Protein AF-A0A8S2YIY1-F1 (afdb_monomer)

Mean predicted aligned error: 6.91 Å

Organism: NCBI:txid392030

pLDDT: mean 86.02, std 14.14, range [38.62, 96.88]

Nearest PDB structures (foldseek):
  5b71-assembly2_F  TM=6.522E-01  e=2.249E+00  Homo sapiens
  5i5k-assembly2_A  TM=6.488E-01  e=9.730E+00  Homo sapiens
  3lz8-assembly1_B  TM=4.606E-01  e=9.130E+00  Klebsiella pneumoniae subsp. pneumoniae MGH 78578
  6fhm-assembly1_B  TM=2.483E-01  e=9.730E+00  Escherichia coli K-12

Foldseek 3Di:
DKDADDDDPVQQAPKDKDKDFDFDPDPVRDTQDIDIDIDHCVPPNPPIDDDDTDGNDDDPDPPPD

Radius of gyration: 16.21 Å; Cα contacts (8 Å, |Δi|>4): 90; chains: 1; bounding box: 50×19×35 Å

Solvent-accessible surface area (backbone atoms only — not comparable to full-atom values): 4308 Å² total; per-residue (Å²): 93,77,51,70,67,81,70,61,84,90,41,37,86,47,78,40,82,47,75,49,70,42,61,51,92,54,98,80,51,52,75,40,31,71,50,76,49,79,45,34,46,77,79,42,56,86,50,72,45,79,51,87,76,51,71,74,58,82,74,94,73,73,89,69,127

Secondary structure (DSSP, 8-state):
-EE-----GGGTTPEEEEEEEEE-SSTT--EEEEEEEEEEHHHHTTPPEE-----SSS-S-----

Sequence (65 aa):
MTIQFRALADSWSTLFAIVISLIDGSEERIVHSYEQLNYLSSRDCKIKFNIYLLYSTRPKNSTRN

Structure (mmCIF, N/CA/C/O backbone):
data_AF-A0A8S2YIY1-F1
#
_entry.id   AF-A0A8S2YIY1-F1
#
loop_
_atom_site.group_PDB
_atom_site.id
_atom_site.type_symbol
_atom_site.label_atom_id
_atom_site.label_alt_id
_atom_site.label_comp_id
_atom_site.label_asym_id
_atom_site.label_entity_id
_atom_site.label_seq_id
_atom_site.pdbx_PDB_ins_code
_atom_site.Cartn_x
_atom_site.Cartn_y
_atom_site.Cartn_z
_atom_site.occupancy
_atom_site.B_iso_or_equiv
_atom_site.auth_seq_id
_atom_site.auth_comp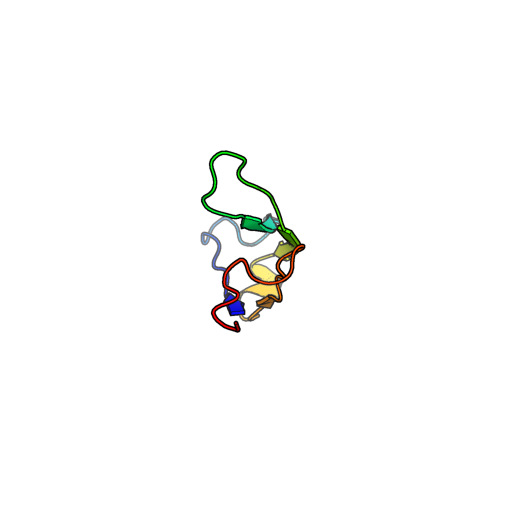_id
_atom_site.auth_asym_id
_atom_site.auth_atom_id
_atom_site.pdbx_PDB_model_num
ATOM 1 N N . MET A 1 1 ? -10.687 1.711 -3.409 1.00 82.69 1 MET A N 1
ATOM 2 C CA . MET A 1 1 ? -9.739 2.731 -3.925 1.00 82.69 1 MET A CA 1
ATOM 3 C C . MET A 1 1 ? -8.782 2.046 -4.893 1.00 82.69 1 MET A C 1
ATOM 5 O O . MET A 1 1 ? -8.550 0.859 -4.716 1.00 82.69 1 MET A O 1
ATOM 9 N N . THR A 1 2 ? -8.252 2.735 -5.909 1.00 90.06 2 THR A N 1
ATOM 10 C CA . THR A 1 2 ? -7.223 2.161 -6.801 1.00 90.06 2 THR A CA 1
ATOM 11 C C . THR A 1 2 ? -5.926 2.944 -6.660 1.00 90.06 2 THR A C 1
ATOM 13 O O . THR A 1 2 ? -5.958 4.167 -6.768 1.00 90.06 2 THR A O 1
ATOM 16 N N . ILE A 1 3 ? -4.803 2.258 -6.440 1.00 90.81 3 ILE A N 1
ATOM 17 C CA . ILE A 1 3 ? -3.473 2.877 -6.343 1.00 90.81 3 ILE A CA 1
ATOM 18 C C . ILE A 1 3 ? -2.547 2.266 -7.398 1.00 90.81 3 ILE A C 1
ATOM 20 O O . ILE A 1 3 ? -2.567 1.058 -7.638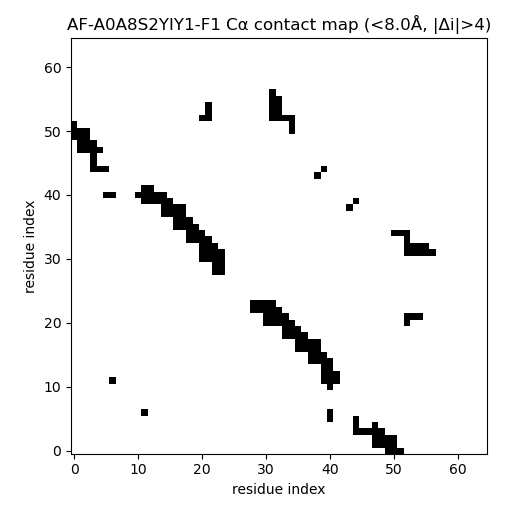 1.00 90.81 3 ILE A O 1
ATOM 24 N N . GLN A 1 4 ? -1.723 3.108 -8.022 1.00 92.94 4 GLN A N 1
ATOM 25 C CA . GLN A 1 4 ? -0.597 2.683 -8.848 1.00 92.94 4 GLN A CA 1
ATOM 26 C C . GLN A 1 4 ? 0.697 3.203 -8.223 1.00 92.94 4 GLN A C 1
ATOM 28 O O . GLN A 1 4 ? 0.802 4.386 -7.901 1.00 92.94 4 GLN A O 1
ATOM 33 N N . PHE A 1 5 ? 1.679 2.319 -8.069 1.00 91.06 5 PHE A N 1
ATOM 34 C CA . PHE A 1 5 ? 2.988 2.661 -7.525 1.00 91.06 5 PHE A CA 1
ATOM 35 C C . PHE A 1 5 ? 3.990 2.915 -8.649 1.00 91.06 5 PHE A C 1
ATOM 37 O O . PHE A 1 5 ? 3.926 2.302 -9.715 1.00 91.06 5 PHE A O 1
ATOM 44 N N . ARG A 1 6 ? 4.939 3.819 -8.394 1.00 90.94 6 ARG A N 1
ATOM 45 C CA . ARG A 1 6 ? 6.090 4.063 -9.262 1.00 90.94 6 ARG A CA 1
ATOM 46 C C . ARG A 1 6 ? 7.332 4.187 -8.391 1.00 90.94 6 ARG A C 1
ATOM 48 O O . ARG A 1 6 ? 7.434 5.116 -7.597 1.00 90.94 6 ARG A O 1
ATOM 55 N N . ALA A 1 7 ? 8.257 3.249 -8.549 1.00 90.81 7 ALA A N 1
ATOM 56 C CA . ALA A 1 7 ? 9.572 3.332 -7.924 1.00 90.81 7 ALA A CA 1
ATOM 57 C C . ALA A 1 7 ? 10.515 4.222 -8.749 1.00 90.81 7 ALA A C 1
ATOM 59 O O . ALA A 1 7 ? 10.273 4.476 -9.936 1.00 90.81 7 ALA A O 1
ATOM 60 N N . LEU A 1 8 ? 11.597 4.676 -8.114 1.00 92.62 8 LEU A N 1
ATOM 61 C CA . LEU A 1 8 ? 12.713 5.328 -8.798 1.00 92.62 8 LEU A CA 1
ATOM 62 C C . LEU A 1 8 ? 13.356 4.369 -9.814 1.00 92.62 8 LEU A C 1
ATOM 64 O O . LEU A 1 8 ? 13.264 3.147 -9.679 1.00 92.62 8 LEU A O 1
ATOM 68 N N . ALA A 1 9 ? 13.977 4.928 -10.856 1.00 87.56 9 ALA A N 1
ATOM 69 C CA . ALA A 1 9 ? 14.490 4.152 -11.988 1.00 87.56 9 ALA A CA 1
ATOM 70 C C . ALA A 1 9 ? 15.587 3.147 -11.590 1.00 87.56 9 ALA A C 1
ATOM 72 O O . ALA A 1 9 ? 15.660 2.058 -12.153 1.00 87.56 9 ALA A O 1
ATOM 73 N N . ASP A 1 10 ? 16.400 3.493 -10.596 1.00 92.50 10 ASP A N 1
ATOM 74 C CA . ASP A 1 10 ? 17.466 2.660 -10.030 1.00 92.50 10 ASP A CA 1
ATOM 75 C C . ASP A 1 10 ? 16.947 1.534 -9.118 1.00 92.50 10 ASP A C 1
ATOM 77 O O . ASP A 1 10 ? 17.657 0.572 -8.842 1.00 92.50 10 ASP A O 1
ATOM 81 N N . SER A 1 11 ? 15.685 1.605 -8.697 1.00 94.69 11 SER A N 1
ATOM 82 C CA . SER A 1 11 ? 15.055 0.660 -7.773 1.00 94.69 11 SER A CA 1
ATOM 83 C C . SER A 1 11 ? 14.295 -0.460 -8.497 1.00 94.69 11 SER A C 1
ATOM 85 O O . SER A 1 11 ? 13.333 -1.020 -7.967 1.00 94.69 11 SER A O 1
ATOM 87 N N . TRP A 1 12 ? 14.690 -0.782 -9.733 1.00 90.81 12 TRP A N 1
ATOM 88 C CA . TRP A 1 12 ? 13.981 -1.725 -10.607 1.00 90.81 12 TRP A CA 1
ATOM 89 C C . TRP A 1 12 ? 13.810 -3.122 -9.987 1.00 90.81 12 TRP A C 1
ATOM 91 O O . TRP A 1 12 ? 12.741 -3.724 -10.109 1.00 90.81 12 TRP A O 1
ATOM 101 N N . SER A 1 13 ? 14.843 -3.616 -9.297 1.00 94.06 13 SER A N 1
ATOM 102 C CA . SER A 1 13 ? 14.882 -4.934 -8.646 1.00 94.06 13 SER A CA 1
ATOM 103 C C . SER A 1 13 ? 14.660 -4.891 -7.132 1.00 94.06 13 SER A C 1
ATOM 105 O O . SER A 1 13 ? 14.782 -5.919 -6.468 1.00 94.06 13 SER A O 1
ATOM 107 N N . THR A 1 14 ? 14.355 -3.722 -6.570 1.00 96.75 14 THR A N 1
ATOM 108 C CA . THR A 1 14 ? 14.126 -3.577 -5.132 1.00 96.75 14 THR A CA 1
ATOM 109 C C . THR A 1 14 ? 12.718 -4.048 -4.792 1.00 96.75 14 THR A C 1
ATOM 111 O O . THR A 1 14 ? 11.738 -3.556 -5.354 1.00 96.75 14 THR A O 1
ATOM 114 N N . LEU A 1 15 ? 12.612 -5.005 -3.868 1.00 96.31 15 LEU A N 1
ATOM 115 C CA . LEU A 1 15 ? 11.329 -5.450 -3.337 1.00 96.31 15 LEU A CA 1
ATOM 116 C C . LEU A 1 15 ? 10.865 -4.485 -2.242 1.00 96.31 15 LEU A C 1
ATOM 118 O O . LEU A 1 15 ? 11.552 -4.303 -1.240 1.00 96.31 15 LEU A O 1
ATOM 122 N N . PHE A 1 16 ? 9.685 -3.902 -2.421 1.00 96.50 16 PHE A N 1
ATOM 123 C CA . PHE A 1 16 ? 9.054 -3.028 -1.43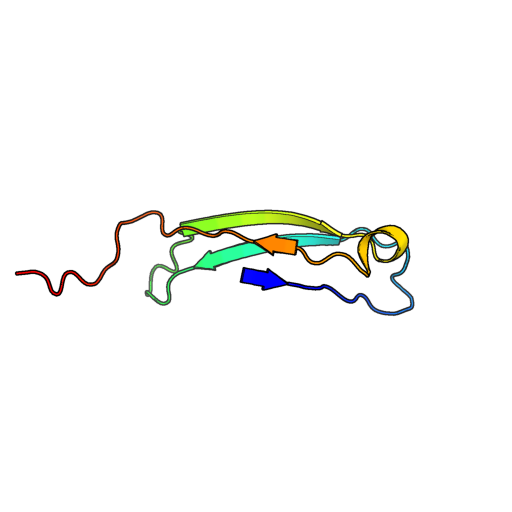9 1.00 96.50 16 PHE A CA 1
ATOM 124 C C . PHE A 1 16 ? 7.936 -3.773 -0.718 1.00 96.50 16 PHE A C 1
ATOM 126 O O . PHE A 1 16 ? 7.055 -4.332 -1.367 1.00 96.50 16 PHE A O 1
ATOM 133 N N . ALA A 1 17 ? 7.935 -3.728 0.613 1.00 96.88 17 ALA A N 1
ATOM 134 C CA . ALA A 1 17 ? 6.766 -4.071 1.413 1.00 96.88 17 ALA A CA 1
ATOM 135 C C . ALA A 1 17 ? 5.977 -2.785 1.680 1.00 96.88 17 ALA A C 1
ATOM 137 O O . ALA A 1 17 ? 6.499 -1.844 2.277 1.00 96.88 17 ALA A O 1
ATOM 138 N N . ILE A 1 18 ? 4.736 -2.731 1.208 1.00 95.56 18 ILE A N 1
ATOM 139 C CA . ILE A 1 18 ? 3.867 -1.563 1.337 1.00 95.56 18 ILE A CA 1
ATOM 140 C C . ILE A 1 18 ? 2.711 -1.939 2.254 1.00 95.56 18 ILE A C 1
ATOM 142 O O . ILE A 1 18 ? 2.000 -2.907 1.986 1.00 95.56 18 ILE A O 1
ATOM 146 N N . VAL A 1 19 ? 2.528 -1.161 3.321 1.00 95.94 19 VAL A N 1
ATOM 147 C CA . VAL A 1 19 ? 1.406 -1.285 4.257 1.00 95.94 19 VAL A CA 1
ATOM 148 C C . VAL A 1 19 ? 0.521 -0.056 4.106 1.00 95.94 19 VAL A C 1
ATOM 150 O O . VAL A 1 19 ? 1.004 1.075 4.157 1.00 95.94 19 VAL A O 1
ATOM 153 N N . ILE A 1 20 ? -0.770 -0.280 3.897 1.00 95.06 20 ILE A N 1
ATOM 154 C CA . ILE A 1 20 ? -1.768 0.769 3.701 1.00 95.06 20 ILE A CA 1
ATOM 155 C C . ILE A 1 20 ? -2.798 0.611 4.809 1.00 95.06 20 ILE A C 1
ATOM 157 O O . ILE A 1 20 ? -3.462 -0.419 4.874 1.00 95.06 20 ILE A O 1
ATOM 161 N N . SER A 1 21 ? -2.942 1.626 5.657 1.00 94.50 21 SER A N 1
ATOM 162 C CA . SER A 1 21 ? -3.803 1.566 6.840 1.00 94.50 21 SER A CA 1
ATOM 163 C C . SER A 1 21 ? -4.885 2.634 6.796 1.00 94.50 21 SER A C 1
ATOM 165 O O . SER A 1 21 ? -4.620 3.787 6.454 1.00 94.50 21 SER A O 1
ATOM 167 N N . LEU A 1 22 ? -6.100 2.261 7.193 1.00 92.50 22 LEU A N 1
ATOM 168 C CA . LEU A 1 22 ? -7.171 3.204 7.490 1.00 92.50 22 LEU A CA 1
ATOM 169 C C . LEU A 1 22 ? -7.081 3.592 8.962 1.00 92.50 22 LEU A C 1
ATOM 171 O O . LEU A 1 22 ? -7.292 2.752 9.835 1.00 92.50 22 LEU A O 1
ATOM 175 N N . ILE A 1 23 ? -6.766 4.857 9.220 1.00 91.31 23 ILE A N 1
ATOM 176 C CA . ILE A 1 23 ? -6.561 5.403 10.564 1.00 91.31 23 ILE A CA 1
ATOM 177 C C . ILE A 1 23 ? -7.533 6.564 10.763 1.00 91.31 23 ILE A C 1
ATOM 179 O O . ILE A 1 23 ? -7.722 7.360 9.838 1.00 91.31 23 ILE A O 1
ATOM 183 N N . ASP A 1 24 ? -8.169 6.662 11.932 1.00 84.25 24 ASP A N 1
ATOM 184 C CA . ASP A 1 24 ? -8.977 7.838 12.251 1.00 84.25 24 ASP A CA 1
ATOM 185 C C . ASP A 1 24 ? -8.133 9.056 12.661 1.00 84.25 24 ASP A C 1
ATOM 187 O O . ASP A 1 24 ? -6.964 8.963 13.035 1.00 84.25 24 ASP A O 1
ATOM 191 N N . GLY A 1 25 ? -8.742 10.237 12.547 1.00 79.38 25 GLY A N 1
ATOM 192 C CA . GLY A 1 25 ? -8.150 11.496 13.000 1.00 79.38 25 GLY A CA 1
ATOM 193 C C . GLY A 1 25 ? -8.427 11.806 14.472 1.00 79.38 25 GLY A C 1
ATOM 194 O O . GLY A 1 25 ? -8.318 12.968 14.853 1.00 79.38 25 GLY A O 1
ATOM 195 N N . SER A 1 26 ? -8.862 10.825 15.273 1.00 78.88 26 SER A N 1
ATOM 196 C CA . SER A 1 26 ? -9.078 11.031 16.707 1.00 78.88 26 SER A CA 1
ATOM 197 C C . SER A 1 26 ? -7.740 11.072 17.454 1.00 78.88 26 SER A C 1
ATOM 199 O O . SER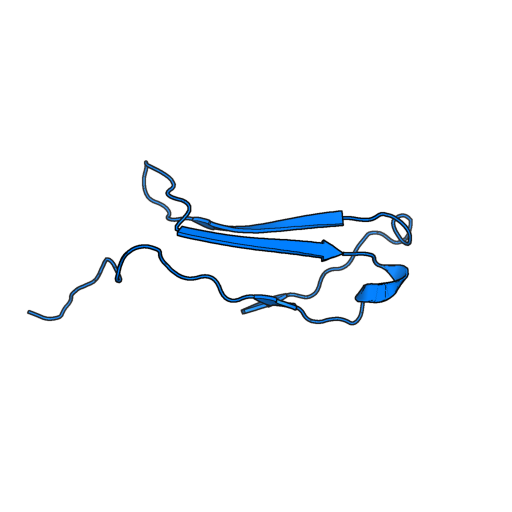 A 1 26 ? -6.704 10.678 16.915 1.00 78.88 26 SER A O 1
ATOM 201 N N . GLU A 1 27 ? -7.748 11.543 18.704 1.00 68.12 27 GLU A N 1
ATOM 202 C CA . GLU A 1 27 ? -6.541 11.593 19.545 1.00 68.12 27 GLU A CA 1
ATOM 203 C C . GLU A 1 27 ? -5.897 10.209 19.739 1.00 68.12 27 GLU A C 1
ATOM 205 O O . GLU A 1 27 ? -4.679 10.106 19.877 1.00 68.12 27 GLU A O 1
ATOM 210 N N . GLU A 1 28 ? -6.698 9.143 19.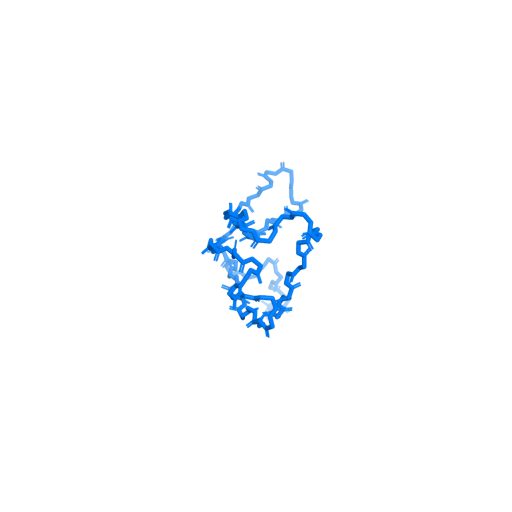668 1.00 73.69 28 GLU A N 1
ATOM 211 C CA . GLU A 1 28 ? -6.262 7.758 19.858 1.00 73.69 28 GLU A CA 1
ATOM 212 C C . GLU A 1 28 ? -5.689 7.114 18.578 1.00 73.69 28 GLU A C 1
ATOM 214 O O . GLU A 1 28 ? -5.103 6.035 18.663 1.00 73.69 28 GLU A O 1
ATOM 219 N N . ARG A 1 29 ? -5.806 7.768 17.403 1.00 76.00 29 ARG A N 1
ATOM 220 C CA . ARG A 1 29 ? -5.294 7.307 16.089 1.00 76.00 29 ARG A CA 1
ATOM 221 C C . ARG A 1 29 ? -5.520 5.813 15.843 1.00 76.00 29 ARG A C 1
ATOM 223 O O . ARG A 1 29 ? -4.587 5.047 15.579 1.00 76.00 29 ARG A O 1
ATOM 230 N N . ILE A 1 30 ? -6.774 5.388 15.928 1.00 84.56 30 ILE A N 1
ATOM 231 C CA . ILE A 1 30 ? -7.121 3.969 15.860 1.00 84.56 30 ILE A CA 1
ATOM 232 C C . ILE A 1 30 ? -6.926 3.457 14.429 1.00 84.56 30 ILE A C 1
ATOM 234 O O . ILE A 1 30 ? -7.485 4.003 13.477 1.00 84.56 30 ILE A O 1
ATOM 238 N N . VAL A 1 31 ? -6.156 2.373 14.276 1.00 90.12 31 VAL A N 1
ATOM 239 C CA . VAL A 1 31 ? -6.061 1.624 13.014 1.00 90.12 31 VAL A CA 1
ATOM 240 C C . VAL A 1 31 ? -7.287 0.725 12.887 1.00 90.12 31 VAL A C 1
ATOM 242 O O . VAL A 1 31 ? -7.504 -0.175 13.695 1.00 90.12 31 VAL A O 1
ATOM 245 N N . HIS A 1 32 ? -8.088 0.949 11.854 1.00 90.75 32 HIS A N 1
ATOM 246 C CA . HIS A 1 32 ? -9.331 0.217 11.636 1.00 90.75 32 HIS A CA 1
ATOM 247 C C . HIS A 1 32 ? -9.163 -1.032 10.774 1.00 90.75 32 HIS A C 1
ATOM 249 O O . H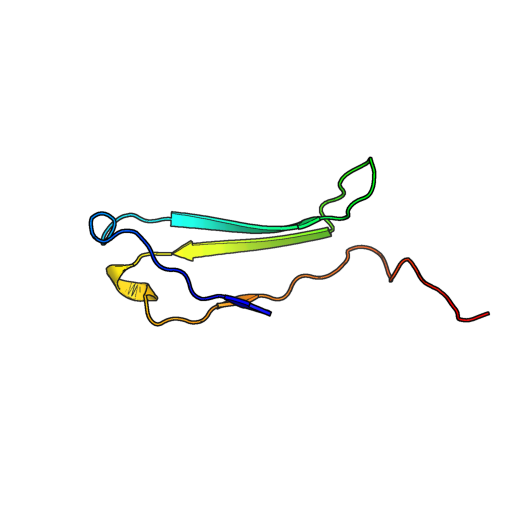IS A 1 32 ? -9.786 -2.060 11.024 1.00 90.75 32 HIS A O 1
ATOM 255 N N . SER A 1 33 ? -8.338 -0.931 9.741 1.00 93.19 33 SER A N 1
ATOM 256 C CA . SER A 1 33 ? -7.958 -2.032 8.862 1.00 93.19 33 SER A CA 1
ATOM 257 C C . SER A 1 33 ? -6.663 -1.675 8.154 1.00 93.19 33 SER A C 1
ATOM 259 O O . SER A 1 33 ? -6.284 -0.501 8.070 1.00 93.19 33 SER A O 1
ATOM 261 N N . TYR A 1 34 ? -5.984 -2.697 7.653 1.00 94.56 34 TYR A N 1
ATOM 262 C CA . TYR A 1 34 ? -4.784 -2.535 6.859 1.00 94.56 34 TYR A CA 1
ATOM 263 C C . TYR A 1 34 ? -4.734 -3.584 5.756 1.00 94.56 34 TYR A C 1
ATOM 265 O O . TYR A 1 34 ? -5.267 -4.684 5.893 1.00 94.56 34 TYR A O 1
ATOM 273 N N . GLU A 1 35 ? -4.047 -3.236 4.681 1.00 95.12 35 GLU A N 1
ATOM 274 C CA . GLU A 1 35 ? -3.619 -4.169 3.652 1.00 95.12 35 GLU A CA 1
ATOM 275 C C . GLU A 1 35 ? -2.102 -4.110 3.515 1.00 95.12 35 GLU A C 1
ATOM 277 O O . GLU A 1 35 ? -1.487 -3.053 3.683 1.00 95.12 35 GLU A O 1
ATOM 282 N N . GLN A 1 36 ? -1.503 -5.252 3.192 1.00 95.62 36 GLN A N 1
ATOM 283 C CA . GLN A 1 36 ? -0.083 -5.359 2.901 1.00 95.62 36 GLN A CA 1
ATOM 284 C C . GLN A 1 36 ? 0.111 -5.974 1.520 1.00 95.62 36 GLN A C 1
ATOM 286 O O . GLN A 1 36 ? -0.530 -6.963 1.169 1.00 95.62 36 GLN A O 1
ATOM 291 N N . LEU A 1 37 ? 1.045 -5.414 0.756 1.00 94.94 37 LEU A N 1
ATOM 292 C CA . LEU A 1 37 ? 1.447 -5.952 -0.536 1.00 94.94 37 LEU A CA 1
ATOM 293 C C . LEU A 1 37 ? 2.955 -5.843 -0.743 1.00 94.94 37 LEU A C 1
ATOM 295 O O . LEU A 1 37 ? 3.619 -4.965 -0.194 1.00 94.94 37 LEU A O 1
ATOM 299 N N . ASN A 1 38 ? 3.474 -6.742 -1.574 1.00 96.06 38 ASN A N 1
ATOM 300 C CA . ASN A 1 38 ? 4.850 -6.703 -2.044 1.00 96.06 38 ASN A CA 1
ATOM 301 C C . ASN A 1 38 ? 4.870 -6.151 -3.470 1.00 96.06 38 ASN A C 1
ATOM 303 O O . ASN A 1 38 ? 4.230 -6.722 -4.354 1.00 96.06 38 ASN 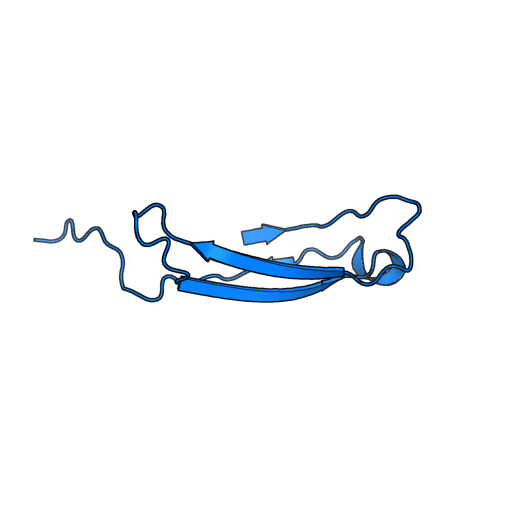A O 1
ATOM 307 N N . TYR A 1 39 ? 5.617 -5.074 -3.690 1.00 96.31 39 TYR A N 1
ATOM 308 C CA . TYR A 1 39 ? 5.757 -4.414 -4.983 1.00 96.31 39 TYR A CA 1
ATOM 309 C C . TYR A 1 39 ? 7.183 -4.561 -5.514 1.00 96.31 39 TYR A C 1
ATOM 311 O O . TYR A 1 39 ? 8.151 -4.248 -4.820 1.00 96.31 39 TYR A O 1
ATOM 319 N N . LEU A 1 40 ? 7.307 -4.998 -6.765 1.00 96.00 40 LEU A N 1
ATOM 320 C CA . LEU A 1 40 ? 8.567 -5.043 -7.497 1.00 96.00 40 LEU A CA 1
ATOM 321 C C . LEU A 1 40 ? 8.386 -4.335 -8.839 1.00 96.00 40 LEU A C 1
ATOM 323 O O . LEU A 1 40 ? 7.606 -4.789 -9.672 1.00 96.00 40 LEU A O 1
ATOM 327 N N . SER A 1 41 ? 9.119 -3.245 -9.079 1.00 94.75 41 SER A N 1
ATOM 328 C CA . SER A 1 41 ? 8.909 -2.405 -10.272 1.00 94.75 41 SER A CA 1
ATOM 329 C C . SER A 1 41 ? 9.076 -3.180 -11.584 1.00 94.75 41 SER A C 1
ATOM 331 O O . SER A 1 41 ? 8.313 -2.972 -12.530 1.00 94.75 41 SER A O 1
ATOM 333 N N . SER A 1 42 ? 10.004 -4.142 -11.611 1.00 94.31 42 SER A N 1
ATOM 334 C CA . SER A 1 42 ? 10.241 -4.998 -12.775 1.00 94.31 42 SER A CA 1
ATOM 335 C C . SER A 1 42 ? 9.061 -5.878 -13.185 1.00 94.31 42 SER A C 1
ATOM 337 O O . SER A 1 42 ? 8.961 -6.266 -14.348 1.00 94.31 42 SER A O 1
ATOM 339 N N . ARG A 1 43 ? 8.156 -6.166 -12.246 1.00 94.69 43 ARG A N 1
ATOM 340 C CA . ARG A 1 43 ? 6.971 -7.005 -12.446 1.00 94.69 43 ARG A CA 1
ATOM 341 C C . ARG A 1 43 ? 5.680 -6.185 -12.446 1.00 94.69 43 ARG A C 1
ATOM 343 O O . ARG A 1 43 ? 4.804 -6.411 -13.274 1.00 94.69 43 ARG A O 1
ATOM 350 N N . ASP A 1 44 ? 5.581 -5.212 -11.544 1.00 95.50 44 ASP A N 1
ATOM 351 C CA . ASP A 1 44 ? 4.307 -4.640 -11.103 1.00 95.50 44 ASP A CA 1
ATOM 352 C C . ASP A 1 44 ? 4.069 -3.198 -11.585 1.00 95.50 44 ASP A C 1
ATOM 354 O O . ASP A 1 44 ? 3.016 -2.631 -11.304 1.00 95.50 44 ASP A O 1
ATOM 358 N N . CYS A 1 45 ? 4.992 -2.581 -12.336 1.00 91.12 45 CYS A N 1
ATOM 359 C CA . CYS A 1 45 ? 4.911 -1.1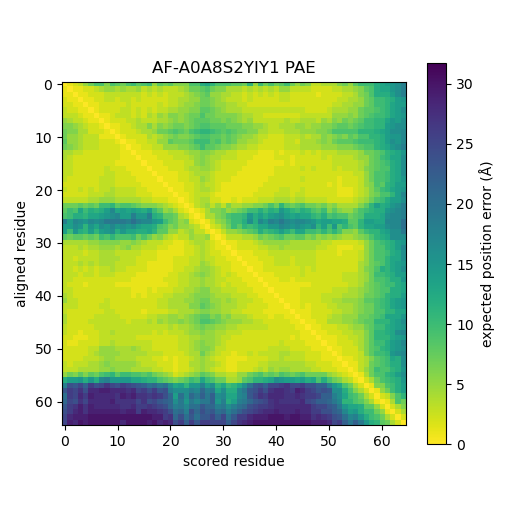54 -12.713 1.00 91.12 45 CYS A CA 1
ATOM 360 C C . CYS A 1 45 ? 3.635 -0.733 -13.475 1.00 91.12 45 CYS A C 1
ATOM 362 O O . CYS A 1 45 ? 3.280 0.449 -13.505 1.00 91.12 45 CYS A O 1
ATOM 364 N N . LYS A 1 46 ? 2.929 -1.682 -14.099 1.00 93.06 46 LYS A N 1
ATOM 365 C CA . LYS A 1 46 ? 1.666 -1.447 -14.823 1.00 93.06 46 LYS A CA 1
ATOM 366 C C . LYS A 1 46 ? 0.431 -1.953 -14.070 1.00 93.06 46 LYS A C 1
ATOM 368 O O . LYS A 1 46 ? -0.681 -1.819 -14.579 1.00 93.06 46 LYS A O 1
ATOM 373 N N . ILE A 1 47 ? 0.613 -2.533 -12.884 1.00 94.75 47 ILE A N 1
ATOM 374 C CA . ILE A 1 47 ? -0.476 -3.069 -12.071 1.00 94.75 47 ILE A CA 1
ATOM 375 C C . ILE A 1 47 ? -1.156 -1.928 -11.317 1.00 94.75 47 ILE A C 1
ATOM 377 O O . ILE A 1 47 ? -0.519 -1.038 -10.753 1.00 94.75 47 ILE A O 1
ATOM 381 N N . LYS A 1 48 ? -2.486 -1.981 -11.308 1.00 94.56 48 LYS A N 1
ATOM 382 C CA . LYS A 1 48 ? -3.339 -1.155 -10.461 1.00 94.56 48 LYS A CA 1
ATOM 383 C C . LYS A 1 48 ? -3.841 -2.017 -9.312 1.00 94.56 48 LYS A C 1
ATOM 385 O O . LYS A 1 48 ? -4.489 -3.034 -9.550 1.00 94.56 48 LYS A O 1
ATOM 390 N N . PHE A 1 49 ? -3.542 -1.614 -8.085 1.00 93.81 49 PHE A N 1
ATOM 391 C CA . PHE A 1 49 ? -3.943 -2.343 -6.889 1.00 93.81 49 PHE A CA 1
ATOM 392 C C . PHE A 1 49 ? -5.302 -1.836 -6.417 1.00 93.81 49 PHE A C 1
ATOM 394 O O . PHE A 1 49 ? -5.474 -0.640 -6.162 1.00 93.81 49 PHE A O 1
ATOM 401 N N . ASN A 1 50 ? -6.267 -2.749 -6.324 1.00 93.94 50 ASN A N 1
ATOM 402 C CA . ASN A 1 50 ? -7.570 -2.478 -5.734 1.00 93.94 50 ASN A CA 1
ATOM 403 C C . ASN A 1 50 ? -7.465 -2.704 -4.229 1.00 93.94 50 ASN A C 1
ATOM 405 O O . ASN A 1 50 ? -7.288 -3.837 -3.801 1.00 93.94 50 ASN A O 1
ATOM 409 N N . ILE A 1 51 ? -7.569 -1.621 -3.465 1.00 93.56 51 ILE A N 1
ATOM 410 C CA . ILE A 1 51 ? -7.435 -1.622 -2.006 1.00 93.56 51 ILE A CA 1
ATOM 411 C C . ILE A 1 51 ? -8.815 -1.391 -1.384 1.00 93.56 51 ILE A C 1
ATOM 413 O O . ILE A 1 51 ? -9.531 -0.446 -1.771 1.00 93.56 51 ILE A O 1
ATOM 417 N N . TYR A 1 52 ? -9.178 -2.239 -0.426 1.00 91.62 52 TYR A N 1
ATOM 418 C CA . TYR A 1 52 ? -10.454 -2.269 0.274 1.00 91.62 52 TYR A CA 1
ATOM 419 C C . TYR A 1 52 ? -10.260 -2.240 1.798 1.00 91.62 52 TYR A C 1
ATOM 421 O O . TYR A 1 52 ? -10.146 -3.257 2.475 1.00 91.62 52 TYR A O 1
ATOM 429 N N . LEU A 1 53 ? -10.286 -1.028 2.350 1.00 92.25 53 LEU A N 1
ATOM 430 C CA . LEU A 1 53 ? -10.171 -0.790 3.786 1.00 92.25 53 LEU A CA 1
ATOM 431 C C . LEU A 1 53 ? -11.553 -0.555 4.401 1.00 92.25 53 LEU A C 1
ATOM 433 O O . LEU A 1 53 ? -12.379 0.172 3.845 1.00 92.25 53 LEU A O 1
ATOM 437 N N . LEU A 1 54 ? -11.782 -1.149 5.568 1.00 90.06 54 LEU A N 1
ATOM 438 C CA . LEU A 1 54 ? -13.021 -1.067 6.335 1.00 90.06 54 LEU A CA 1
ATOM 439 C C . LEU A 1 54 ? -12.794 -0.425 7.704 1.00 90.06 54 LEU A C 1
ATOM 441 O O . LEU A 1 54 ? -11.785 -0.677 8.364 1.00 90.06 54 LEU A O 1
ATOM 445 N N . TYR A 1 55 ? -13.763 0.373 8.151 1.00 87.75 55 TYR A N 1
ATOM 446 C CA . TYR A 1 55 ? -13.816 0.820 9.539 1.00 87.75 55 TYR A CA 1
ATOM 447 C C . TYR A 1 55 ? -14.168 -0.367 10.446 1.00 87.75 55 TYR A C 1
ATOM 449 O O . TYR A 1 55 ? -15.152 -1.063 10.195 1.00 87.75 55 TYR A O 1
ATOM 457 N N . SER A 1 56 ? -13.378 -0.594 11.500 1.00 80.88 56 SER A N 1
ATOM 458 C CA . SER A 1 56 ? -13.623 -1.661 12.484 1.00 80.88 56 SER A CA 1
ATOM 459 C C . SER A 1 56 ? -14.912 -1.439 13.280 1.00 80.88 56 SER A C 1
ATOM 461 O O . SER A 1 56 ? -15.529 -2.391 13.755 1.00 80.88 56 SER A O 1
ATOM 463 N N . THR A 1 57 ? -15.347 -0.185 13.399 1.00 73.06 57 THR A N 1
ATOM 464 C CA . THR A 1 57 ? -16.604 0.213 14.029 1.00 73.06 57 THR A CA 1
ATOM 465 C C . THR A 1 57 ? -17.566 0.780 12.978 1.00 73.06 57 THR A C 1
ATOM 467 O O . THR A 1 57 ? -17.159 1.434 12.016 1.00 73.06 57 THR A O 1
ATOM 470 N N . ARG A 1 58 ? -18.872 0.509 13.129 1.00 62.09 58 ARG A N 1
ATOM 471 C CA . ARG A 1 58 ? -19.942 1.112 12.302 1.00 62.09 58 ARG A CA 1
ATOM 472 C C . ARG A 1 58 ? -19.832 2.655 12.356 1.00 62.09 58 ARG A C 1
ATOM 474 O O . ARG A 1 58 ? -19.366 3.174 13.369 1.00 62.09 58 ARG A O 1
ATOM 481 N N . PRO A 1 59 ? -20.249 3.406 11.317 1.00 57.34 59 PRO A N 1
ATOM 482 C CA . PRO A 1 59 ? -19.856 4.803 11.153 1.00 57.34 59 PRO A CA 1
ATOM 483 C C . PRO A 1 59 ? -20.296 5.673 12.335 1.00 57.34 59 PRO A C 1
ATOM 485 O O . PRO A 1 59 ? -21.410 5.547 12.837 1.00 57.34 59 PRO A O 1
ATOM 488 N N . LYS A 1 60 ? -19.424 6.612 12.718 1.00 55.03 60 LYS A N 1
ATOM 489 C CA . LYS A 1 60 ? -19.581 7.543 13.850 1.00 55.03 60 LYS A CA 1
ATOM 490 C C . LYS A 1 60 ? -20.707 8.581 13.669 1.00 55.03 60 LYS A C 1
ATOM 492 O O . LYS A 1 60 ? -20.962 9.356 14.578 1.00 55.03 60 LYS A O 1
ATOM 497 N N . ASN A 1 61 ? -21.414 8.566 12.534 1.00 55.03 61 ASN A N 1
ATOM 498 C CA . ASN A 1 61 ? -22.560 9.434 12.263 1.00 55.03 61 ASN A CA 1
ATOM 499 C C . ASN A 1 61 ? -23.842 8.613 12.098 1.00 55.03 61 ASN A C 1
ATOM 501 O O . ASN A 1 61 ? -24.206 8.210 10.993 1.00 55.03 61 ASN A O 1
ATOM 505 N N . SER A 1 62 ? -24.553 8.416 13.208 1.00 53.12 62 SER A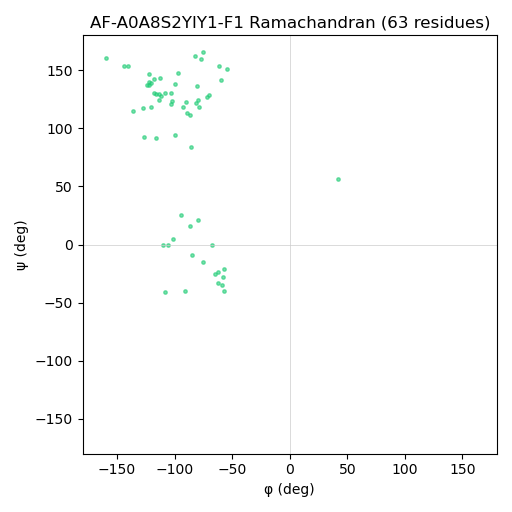 N 1
ATOM 506 C CA . SER A 1 62 ? -25.987 8.143 13.185 1.00 53.12 62 SER A CA 1
ATOM 507 C C . SER A 1 62 ? -26.736 9.473 13.155 1.00 53.12 62 SER A C 1
ATOM 509 O O . SER A 1 62 ? -27.179 9.959 14.185 1.00 53.12 62 SER A O 1
ATOM 511 N N . THR A 1 63 ? -26.917 10.083 11.986 1.00 54.56 63 THR A N 1
ATOM 512 C CA . THR A 1 63 ? -28.022 11.047 11.808 1.00 54.56 63 THR A CA 1
ATOM 513 C C . THR A 1 63 ? -29.364 10.343 11.562 1.00 54.56 63 THR A C 1
ATOM 515 O O . THR A 1 63 ? -30.300 10.954 11.060 1.00 54.56 63 THR A O 1
ATOM 518 N N . ARG A 1 64 ? -29.508 9.067 11.950 1.00 45.12 64 ARG A N 1
ATOM 519 C CA . ARG A 1 64 ? -30.822 8.442 12.154 1.00 45.12 64 ARG A CA 1
ATOM 520 C C . ARG A 1 64 ? -31.134 8.427 13.648 1.00 45.12 64 ARG A C 1
ATOM 522 O O . ARG A 1 64 ? -30.685 7.530 14.359 1.00 45.12 64 ARG A O 1
ATOM 529 N N . ASN A 1 65 ? -31.861 9.458 14.074 1.00 38.62 65 ASN A N 1
ATOM 530 C CA . ASN A 1 65 ? -32.892 9.315 15.102 1.00 38.62 65 ASN A CA 1
ATOM 531 C C . ASN A 1 65 ? -34.049 8.480 14.538 1.00 38.62 65 ASN A C 1
ATOM 533 O O . ASN A 1 65 ? -34.253 8.533 13.300 1.00 38.62 65 ASN A O 1
#